Protein AF-A0A7T9CDK9-F1 (afdb_monomer_lite)

Structure (mmCIF, N/CA/C/O backbone):
data_AF-A0A7T9CDK9-F1
#
_entry.id   AF-A0A7T9CDK9-F1
#
loop_
_atom_site.group_PDB
_atom_site.id
_atom_site.type_symbol
_atom_site.label_atom_id
_atom_site.label_alt_id
_atom_site.label_comp_id
_atom_site.label_asym_id
_atom_site.label_entity_id
_atom_site.label_seq_id
_atom_site.pdbx_PDB_ins_code
_atom_site.Cartn_x
_atom_site.Cartn_y
_atom_site.Cartn_z
_atom_site.occupancy
_atom_site.B_iso_or_equiv
_atom_site.auth_seq_id
_atom_site.auth_comp_id
_atom_site.auth_asym_id
_atom_site.auth_atom_id
_atom_site.pdbx_PDB_model_num
ATOM 1 N N . MET A 1 1 ? -1.476 -5.108 1.827 1.00 91.44 1 MET A N 1
ATOM 2 C CA . MET A 1 1 ? -2.847 -5.390 1.350 1.00 91.44 1 MET A CA 1
ATOM 3 C C . MET A 1 1 ? -2.856 -6.346 0.160 1.00 91.44 1 MET A C 1
ATOM 5 O O . MET A 1 1 ? -3.924 -6.774 -0.235 1.00 91.44 1 MET A O 1
ATOM 9 N N . GLY A 1 2 ? -1.688 -6.766 -0.339 1.00 95.12 2 GLY A N 1
ATOM 10 C CA . GLY A 1 2 ? -1.594 -7.782 -1.384 1.00 95.12 2 GLY A CA 1
ATOM 11 C C . GLY A 1 2 ? -1.841 -7.206 -2.775 1.00 95.12 2 GLY A C 1
ATOM 12 O O . GLY A 1 2 ? -2.080 -6.005 -2.928 1.00 95.12 2 GLY A O 1
ATOM 13 N N . GLN A 1 3 ? -1.770 -8.091 -3.766 1.00 96.38 3 GLN A N 1
ATOM 14 C CA . GLN A 1 3 ? -1.912 -7.756 -5.181 1.00 96.38 3 GLN A CA 1
ATOM 15 C C . GLN A 1 3 ? -3.339 -7.354 -5.567 1.00 96.38 3 GLN A C 1
ATOM 17 O O . GLN A 1 3 ? -3.537 -6.613 -6.523 1.00 96.38 3 GLN A O 1
ATOM 22 N N . ASP A 1 4 ? -4.332 -7.837 -4.826 1.00 97.00 4 ASP A N 1
ATOM 23 C CA . ASP A 1 4 ? -5.751 -7.603 -5.069 1.00 97.00 4 ASP A CA 1
ATOM 24 C C . ASP A 1 4 ? -6.565 -7.819 -3.776 1.00 97.00 4 ASP A C 1
ATOM 26 O O . ASP A 1 4 ? -6.014 -7.991 -2.685 1.00 97.00 4 ASP A O 1
ATOM 30 N N . GLY A 1 5 ? -7.897 -7.824 -3.887 1.00 97.12 5 GLY A N 1
ATOM 31 C CA . GLY A 1 5 ? -8.819 -8.035 -2.765 1.00 97.12 5 GLY A CA 1
ATOM 32 C C . GLY A 1 5 ? -8.855 -9.459 -2.186 1.00 97.12 5 GLY A C 1
ATOM 33 O O . GLY A 1 5 ? -9.643 -9.712 -1.277 1.00 97.12 5 GLY A O 1
ATOM 34 N N . THR A 1 6 ? -8.037 -10.409 -2.656 1.00 98.06 6 THR A N 1
ATOM 35 C CA . THR A 1 6 ? -8.059 -11.807 -2.177 1.00 98.06 6 THR A CA 1
ATOM 36 C C . THR A 1 6 ? -7.808 -11.918 -0.674 1.00 98.06 6 THR A C 1
ATOM 38 O O . THR A 1 6 ? -8.389 -12.781 -0.015 1.00 98.06 6 THR A O 1
ATOM 41 N N . PHE A 1 7 ? -7.011 -11.014 -0.096 1.00 97.31 7 PHE A N 1
ATOM 42 C CA . PHE A 1 7 ? -6.755 -11.012 1.346 1.00 97.31 7 PHE A CA 1
ATOM 43 C C . PHE A 1 7 ? -8.028 -10.798 2.193 1.00 97.31 7 PHE A C 1
ATOM 45 O O . PHE A 1 7 ? -8.058 -11.241 3.339 1.00 97.31 7 PHE A O 1
ATOM 52 N N . ILE A 1 8 ? -9.077 -10.174 1.636 1.00 97.94 8 ILE A N 1
ATOM 53 C CA . ILE A 1 8 ? -10.369 -9.975 2.312 1.00 97.94 8 ILE A CA 1
ATOM 54 C C . ILE A 1 8 ? -11.076 -11.318 2.492 1.00 97.94 8 ILE A C 1
ATOM 56 O O . ILE A 1 8 ? -11.420 -11.680 3.613 1.00 97.94 8 ILE A O 1
ATOM 60 N N . ARG A 1 9 ? -11.167 -12.122 1.425 1.00 97.50 9 ARG A N 1
ATOM 61 C CA . ARG A 1 9 ? -11.735 -13.482 1.489 1.00 97.50 9 ARG A CA 1
ATOM 62 C C . ARG A 1 9 ? -10.945 -14.391 2.430 1.00 97.50 9 ARG A C 1
ATOM 64 O O . ARG A 1 9 ? -11.518 -15.224 3.133 1.00 97.50 9 ARG A O 1
ATOM 71 N N . ASN A 1 10 ? -9.622 -14.226 2.466 1.00 97.94 10 ASN A N 1
ATOM 72 C CA . ASN A 1 10 ? -8.775 -14.958 3.406 1.00 97.94 10 ASN A CA 1
ATOM 73 C C . ASN A 1 10 ? -9.089 -14.569 4.857 1.00 97.94 10 ASN A C 1
ATOM 75 O O . ASN A 1 10 ? -9.170 -15.444 5.714 1.00 97.94 10 ASN A O 1
ATOM 79 N N . ALA A 1 11 ? -9.290 -13.278 5.137 1.00 97.88 11 ALA A N 1
ATOM 80 C CA . ALA A 1 11 ? -9.670 -12.806 6.464 1.00 97.88 11 ALA A CA 1
ATOM 81 C C . ALA A 1 11 ? -11.041 -13.358 6.887 1.00 97.88 11 ALA A C 1
ATOM 83 O O . ALA A 1 11 ? -11.152 -13.912 7.979 1.00 97.88 11 ALA A O 1
ATOM 84 N N . GLU A 1 12 ? -12.037 -13.314 6.000 1.00 97.12 12 GLU A N 1
ATOM 85 C CA . GLU A 1 12 ? -13.364 -13.900 6.233 1.00 97.12 12 GLU A CA 1
ATOM 86 C C . GLU A 1 12 ? -13.275 -15.398 6.553 1.00 97.12 12 GLU A C 1
ATOM 88 O O . GLU A 1 12 ? -13.860 -15.865 7.530 1.00 97.12 12 GLU A O 1
ATOM 93 N N . SER A 1 13 ? -12.470 -16.145 5.790 1.00 98.25 13 SER A N 1
ATOM 94 C CA . SER A 1 13 ? -12.244 -17.582 6.011 1.00 98.25 13 SER A CA 1
ATOM 95 C C . SER A 1 13 ? -11.586 -17.881 7.365 1.00 98.25 13 SER A C 1
ATOM 97 O O . SER A 1 13 ? -11.784 -18.952 7.932 1.00 98.25 13 SER A O 1
ATOM 99 N N . LEU A 1 14 ? -10.820 -16.928 7.902 1.00 98.31 14 LEU A N 1
ATOM 100 C CA . LEU A 1 14 ? -10.203 -16.986 9.231 1.00 98.31 14 LEU A CA 1
ATOM 101 C C . LEU A 1 14 ? -11.106 -16.411 10.340 1.00 98.31 14 LEU A C 1
ATOM 103 O O . LEU A 1 14 ? -10.653 -16.226 11.474 1.00 98.31 14 LEU A O 1
ATOM 107 N N . GLY A 1 15 ? -12.364 -16.085 10.029 1.00 98.06 15 GLY A N 1
ATOM 108 C CA . GLY A 1 15 ? -13.304 -15.471 10.967 1.00 98.06 15 GLY A CA 1
ATOM 109 C C . GLY A 1 15 ? -12.911 -14.053 11.394 1.00 98.06 15 GLY A C 1
ATOM 110 O O . GLY A 1 15 ? -13.319 -13.598 12.462 1.00 98.06 15 GLY A O 1
ATOM 111 N N . GLN A 1 16 ? -12.089 -13.364 10.600 1.00 97.69 16 GLN A N 1
ATOM 112 C CA . GLN A 1 16 ? -11.652 -11.995 10.853 1.00 97.69 16 GLN A CA 1
ATOM 113 C C . GLN A 1 16 ? -12.483 -11.012 10.029 1.00 97.69 16 GLN A C 1
ATOM 115 O O . GLN A 1 16 ? -12.485 -11.059 8.802 1.00 97.69 16 GLN A O 1
ATOM 120 N N . ASP A 1 17 ? -13.140 -10.073 10.706 1.00 97.12 17 ASP A N 1
ATOM 121 C CA . ASP A 1 17 ? -13.874 -8.993 10.049 1.00 97.12 17 ASP A CA 1
ATOM 122 C C . ASP A 1 17 ? -12.980 -7.761 9.866 1.00 97.12 17 ASP A C 1
ATOM 124 O O . ASP A 1 17 ? -12.679 -7.024 10.816 1.00 97.12 17 ASP A O 1
ATOM 128 N N . LEU A 1 18 ? -12.578 -7.512 8.619 1.00 97.06 18 LEU A N 1
AT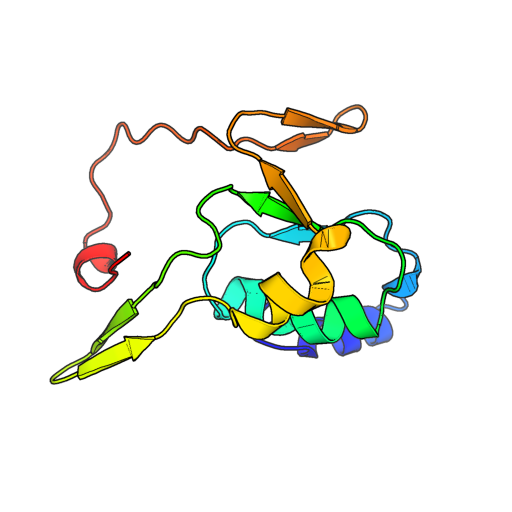OM 129 C CA . LEU A 1 18 ? -11.706 -6.392 8.284 1.00 97.06 18 LEU A CA 1
ATOM 130 C C . LEU A 1 18 ? -12.361 -5.017 8.469 1.00 97.06 18 LEU A C 1
ATOM 132 O O . LEU A 1 18 ? -11.634 -4.030 8.559 1.00 97.06 18 LEU A O 1
ATOM 136 N N . ALA A 1 19 ? -13.686 -4.919 8.615 1.00 97.50 19 ALA A N 1
ATOM 137 C CA . ALA A 1 19 ? -14.387 -3.663 8.864 1.00 97.50 19 ALA A CA 1
ATOM 138 C C . ALA A 1 19 ? -14.120 -3.154 10.290 1.00 97.50 19 ALA A C 1
ATOM 140 O O . ALA A 1 19 ? -14.268 -1.966 10.580 1.00 97.50 19 ALA A O 1
ATOM 141 N N . ARG A 1 20 ? -13.676 -4.048 11.187 1.00 97.25 20 ARG A N 1
ATOM 142 C CA . ARG A 1 20 ? -13.313 -3.743 12.580 1.00 97.25 20 ARG A CA 1
ATOM 143 C C . ARG A 1 20 ? -11.849 -3.347 12.746 1.00 97.25 20 ARG A C 1
ATOM 145 O O . ARG A 1 20 ? -11.461 -2.914 13.835 1.00 97.25 20 ARG A O 1
ATOM 152 N N . ILE A 1 21 ? -11.037 -3.486 11.697 1.00 95.88 21 ILE A N 1
ATOM 153 C CA . ILE A 1 21 ? -9.643 -3.042 11.711 1.00 95.88 21 ILE A CA 1
ATOM 154 C C . ILE A 1 21 ? -9.606 -1.531 11.913 1.00 95.88 21 ILE A C 1
ATOM 156 O O . ILE A 1 21 ? -10.390 -0.786 11.328 1.00 95.88 21 ILE A O 1
ATOM 160 N N . LYS A 1 22 ? -8.685 -1.090 12.770 1.00 96.19 22 LYS A N 1
ATOM 161 C CA . LYS A 1 22 ? -8.530 0.317 13.155 1.00 96.19 22 LYS A CA 1
ATOM 162 C C . LYS A 1 22 ? -7.478 1.048 12.330 1.00 96.19 22 LYS A C 1
ATOM 164 O O . LYS A 1 22 ? -7.473 2.271 12.314 1.00 96.19 22 LYS A O 1
ATOM 169 N N . THR A 1 23 ? -6.573 0.318 11.683 1.00 96.06 23 THR A N 1
ATOM 170 C CA . THR A 1 23 ? -5.421 0.898 10.992 1.00 96.06 23 THR A CA 1
ATOM 171 C C . THR A 1 23 ? -4.945 -0.023 9.877 1.00 96.06 23 THR A C 1
ATOM 173 O O . THR A 1 23 ? -4.711 -1.206 10.113 1.00 96.06 23 THR A O 1
ATOM 176 N N . GLY A 1 24 ? -4.779 0.526 8.675 1.00 96.94 24 GLY A N 1
ATOM 177 C CA . GLY A 1 24 ? -4.039 -0.106 7.585 1.00 96.94 24 GLY A CA 1
ATOM 178 C C . GLY A 1 24 ? -2.627 0.469 7.487 1.00 96.94 24 GLY A C 1
ATOM 179 O O . GLY A 1 24 ? -2.418 1.650 7.752 1.00 96.94 24 GLY A O 1
ATOM 180 N N . ILE A 1 25 ? -1.649 -0.349 7.101 1.00 96.94 25 ILE A N 1
ATOM 181 C CA . ILE A 1 25 ? -0.276 0.098 6.834 1.00 96.94 25 ILE A CA 1
ATOM 182 C C . ILE A 1 25 ? 0.150 -0.492 5.493 1.00 96.94 25 ILE A C 1
ATOM 184 O O . ILE A 1 25 ? 0.060 -1.706 5.287 1.00 96.94 25 ILE A O 1
ATOM 188 N N . LEU A 1 26 ? 0.613 0.364 4.586 1.00 96.50 26 LEU A N 1
ATOM 189 C CA . LEU A 1 26 ? 1.197 -0.035 3.315 1.00 96.50 26 LEU A CA 1
ATOM 190 C C . LEU A 1 26 ? 2.708 0.207 3.353 1.00 96.50 26 LEU A C 1
ATOM 192 O O . LEU A 1 26 ? 3.164 1.325 3.580 1.00 96.50 26 LEU A O 1
ATOM 196 N N . SER A 1 27 ? 3.486 -0.855 3.143 1.00 93.38 27 SER A N 1
ATOM 197 C CA . SER A 1 27 ? 4.945 -0.806 3.273 1.00 93.38 27 SER A CA 1
ATOM 198 C C . SER A 1 27 ? 5.612 0.039 2.183 1.00 93.38 27 SER A C 1
ATOM 200 O O . SER A 1 27 ? 6.536 0.794 2.476 1.00 93.38 27 SER A O 1
ATOM 202 N N . HIS A 1 28 ? 5.159 -0.084 0.932 1.00 93.00 28 HIS A N 1
ATOM 203 C CA . HIS A 1 28 ? 5.630 0.693 -0.216 1.00 93.00 28 HIS A CA 1
ATOM 204 C C . HIS A 1 28 ? 4.624 0.647 -1.377 1.00 93.00 28 HIS A C 1
ATOM 206 O O . HIS A 1 28 ? 3.619 -0.058 -1.320 1.00 93.00 28 HIS A O 1
ATOM 212 N N . GLY A 1 29 ? 4.897 1.432 -2.423 1.00 94.56 29 GLY A N 1
ATOM 213 C CA . GLY A 1 29 ? 3.957 1.753 -3.499 1.00 94.56 29 GLY A CA 1
ATOM 214 C C . GLY A 1 29 ? 3.861 0.768 -4.654 1.00 94.56 29 GLY A C 1
ATOM 215 O O . GLY A 1 29 ? 3.524 1.193 -5.753 1.00 94.56 29 GLY A O 1
ATOM 216 N N . HIS A 1 30 ? 4.166 -0.512 -4.450 1.00 96.25 30 HIS A N 1
ATOM 217 C CA . HIS A 1 30 ? 3.993 -1.497 -5.515 1.00 96.25 30 HIS A CA 1
ATOM 218 C C . HIS A 1 30 ? 2.601 -2.143 -5.496 1.00 96.25 30 HIS A C 1
ATOM 220 O O . HIS A 1 30 ? 2.008 -2.364 -4.433 1.00 96.25 30 HIS A O 1
ATOM 226 N N . TYR A 1 31 ? 2.082 -2.472 -6.681 1.00 96.12 31 TYR A N 1
ATOM 227 C CA . TYR A 1 31 ? 0.753 -3.067 -6.860 1.00 96.12 31 TYR A CA 1
ATOM 228 C C . TYR A 1 31 ? 0.596 -4.430 -6.171 1.00 96.12 31 TYR A C 1
ATOM 230 O O . TYR A 1 31 ? -0.491 -4.755 -5.721 1.00 96.12 31 TYR A O 1
ATOM 238 N N . ASP A 1 32 ? 1.657 -5.219 -6.020 1.00 95.88 32 ASP A N 1
ATOM 239 C CA . ASP A 1 32 ? 1.641 -6.508 -5.316 1.00 95.88 32 ASP A CA 1
ATOM 240 C C . ASP A 1 32 ? 1.509 -6.360 -3.788 1.00 95.88 32 ASP A C 1
ATOM 242 O O . ASP A 1 32 ? 1.154 -7.310 -3.086 1.00 95.88 32 ASP A O 1
ATOM 246 N N . HIS A 1 33 ? 1.708 -5.149 -3.265 1.00 95.94 33 HIS A N 1
ATOM 247 C CA . HIS A 1 33 ? 1.475 -4.808 -1.865 1.00 95.94 33 HIS A CA 1
ATOM 248 C C . HIS A 1 33 ? 0.208 -3.974 -1.645 1.00 95.94 33 HIS A C 1
ATOM 250 O O . HIS A 1 33 ? -0.426 -4.118 -0.586 1.00 95.94 33 HIS A O 1
ATOM 256 N N . GLY A 1 34 ? -0.136 -3.105 -2.598 1.00 96.50 34 GLY A N 1
ATOM 257 C CA . GLY A 1 34 ? -1.223 -2.131 -2.496 1.00 96.50 34 GLY A CA 1
ATOM 258 C C . GLY A 1 34 ? -2.368 -2.304 -3.495 1.00 96.50 34 GLY A C 1
ATOM 259 O O . GLY A 1 34 ? -3.296 -1.508 -3.462 1.00 96.50 34 GLY A O 1
ATOM 260 N N . GLY A 1 35 ? -2.371 -3.321 -4.352 1.00 96.81 35 GLY A N 1
ATOM 261 C CA . GLY A 1 35 ? -3.466 -3.558 -5.299 1.00 96.81 35 GLY A CA 1
ATOM 262 C C . GLY A 1 35 ? -4.784 -3.930 -4.610 1.00 96.81 35 GLY A C 1
ATOM 263 O O . GLY A 1 35 ? -5.861 -3.605 -5.098 1.00 96.81 35 GLY A O 1
ATOM 264 N N . GLY A 1 36 ? -4.716 -4.493 -3.400 1.00 97.25 36 GLY A N 1
ATOM 265 C CA . GLY A 1 36 ? -5.877 -4.667 -2.519 1.00 97.25 36 GLY A CA 1
ATOM 266 C C . GLY A 1 36 ? -6.375 -3.391 -1.822 1.00 97.25 36 GLY A C 1
ATOM 267 O O . GLY A 1 36 ? -7.310 -3.476 -1.029 1.00 97.25 36 GLY A O 1
ATOM 268 N N . LEU A 1 37 ? -5.773 -2.219 -2.067 1.00 97.12 37 LEU A N 1
ATOM 269 C CA . LEU A 1 37 ? -6.110 -0.982 -1.355 1.00 97.12 37 LEU A CA 1
ATOM 270 C C . LEU A 1 37 ? -7.521 -0.472 -1.669 1.00 97.12 37 LEU A C 1
ATOM 272 O O . LEU A 1 37 ? -8.245 -0.126 -0.743 1.00 97.12 37 LEU A O 1
ATOM 276 N N . GLY A 1 38 ? -7.926 -0.459 -2.942 1.00 96.69 38 GLY A N 1
ATOM 277 C CA . GLY A 1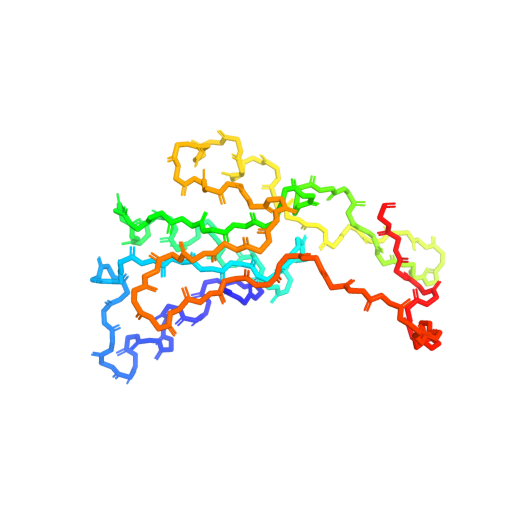 38 ? -9.294 -0.093 -3.334 1.00 96.69 38 GLY A CA 1
ATOM 278 C C . GLY A 1 38 ? -10.343 -0.980 -2.650 1.00 96.69 38 GLY A C 1
ATOM 279 O O . GLY A 1 38 ? -11.145 -0.463 -1.873 1.00 96.69 38 GLY A O 1
ATOM 280 N N . PRO A 1 39 ? -10.262 -2.317 -2.808 1.00 97.44 39 PRO A N 1
ATOM 281 C CA . PRO A 1 39 ? -11.143 -3.251 -2.106 1.00 97.44 39 PRO A CA 1
ATOM 282 C C . PRO A 1 39 ? -11.158 -3.069 -0.582 1.00 97.44 39 PRO A C 1
ATOM 284 O O . PRO A 1 39 ? -12.208 -3.168 0.048 1.00 97.44 39 PRO A O 1
ATOM 287 N N . PHE A 1 40 ? -10.004 -2.783 0.033 1.00 97.81 40 PHE A N 1
ATOM 288 C CA . PHE A 1 40 ? -9.939 -2.504 1.468 1.00 97.81 40 PHE A CA 1
ATOM 289 C C . PHE A 1 40 ? -10.745 -1.262 1.857 1.00 97.81 40 PHE A C 1
ATOM 291 O O . PHE A 1 40 ? -11.436 -1.285 2.871 1.00 97.81 40 PHE A O 1
ATOM 298 N N . LEU A 1 41 ? -10.633 -0.178 1.088 1.00 97.25 41 LEU A N 1
ATOM 299 C CA . LEU A 1 41 ? -11.298 1.095 1.375 1.00 97.25 41 LEU A CA 1
ATOM 300 C C . LEU A 1 41 ? -12.814 1.010 1.182 1.00 97.25 41 LEU A C 1
ATOM 302 O O . LEU A 1 41 ? -13.550 1.628 1.949 1.00 97.25 41 LEU A O 1
ATOM 306 N N . GLU A 1 42 ? -13.266 0.207 0.218 1.00 96.31 42 GLU A N 1
ATOM 307 C CA . GLU A 1 42 ? -14.682 -0.119 0.027 1.00 96.31 42 GLU A CA 1
ATOM 308 C C . GLU A 1 42 ? -15.228 -0.967 1.185 1.00 96.31 42 GLU A C 1
ATOM 310 O O . GLU A 1 42 ? -16.295 -0.677 1.723 1.00 96.31 42 GLU A O 1
ATOM 315 N N . TYR A 1 43 ? -14.480 -1.992 1.610 1.00 97.44 43 TYR A N 1
ATOM 316 C CA . TYR A 1 43 ? -14.893 -2.894 2.690 1.00 97.44 43 TYR A CA 1
ATOM 317 C C . TYR A 1 43 ? -14.825 -2.226 4.077 1.00 97.44 43 TYR A C 1
ATOM 319 O O . TYR A 1 43 ? -15.671 -2.455 4.942 1.00 97.44 43 TYR A O 1
ATOM 327 N N . ASN A 1 44 ? -13.811 -1.391 4.319 1.00 98.25 44 ASN A N 1
ATOM 328 C CA . ASN A 1 44 ? -13.587 -0.696 5.582 1.00 98.25 44 ASN A CA 1
ATOM 329 C C . ASN A 1 44 ? -13.757 0.822 5.418 1.00 98.25 44 ASN A C 1
ATOM 331 O O . ASN A 1 44 ? -12.874 1.533 4.934 1.00 98.25 44 ASN A O 1
ATOM 335 N N . ALA A 1 45 ? -14.856 1.342 5.962 1.00 96.25 45 ALA A N 1
ATOM 336 C CA . ALA A 1 45 ? -15.215 2.757 5.884 1.00 96.25 45 ALA A CA 1
ATOM 337 C C . ALA A 1 45 ? -14.501 3.680 6.898 1.00 96.25 45 ALA A C 1
ATOM 339 O O . ALA A 1 45 ? -14.791 4.873 6.928 1.00 96.25 45 ALA A O 1
ATOM 340 N N . ARG A 1 46 ? -13.629 3.167 7.781 1.00 96.56 46 ARG A N 1
ATOM 341 C CA . ARG A 1 46 ? -13.160 3.914 8.971 1.00 96.56 46 ARG A CA 1
ATOM 342 C C . ARG A 1 46 ? -11.647 4.002 9.136 1.00 96.56 46 ARG A C 1
ATOM 344 O O . ARG A 1 46 ? -11.144 5.045 9.534 1.00 96.56 46 ARG A O 1
ATOM 351 N N . ALA A 1 47 ? -10.919 2.916 8.902 1.00 97.69 47 ALA A N 1
ATOM 352 C CA . ALA A 1 47 ? -9.500 2.830 9.227 1.00 97.69 47 ALA A CA 1
ATOM 353 C C . ALA A 1 47 ? -8.668 3.810 8.383 1.00 97.69 47 ALA A C 1
ATOM 355 O O . ALA A 1 47 ? -8.718 3.716 7.153 1.00 97.69 47 ALA A O 1
ATOM 356 N N . PRO A 1 48 ? -7.859 4.703 8.976 1.00 97.62 48 PRO A N 1
ATOM 357 C CA . PRO A 1 48 ? -6.819 5.372 8.213 1.00 97.62 48 PRO A CA 1
ATOM 358 C C . PRO A 1 48 ? -5.807 4.347 7.693 1.00 97.62 48 PRO A C 1
ATOM 360 O O . PRO A 1 48 ? -5.556 3.308 8.320 1.00 97.62 48 PRO A O 1
ATOM 363 N N . VAL A 1 49 ? -5.206 4.661 6.553 1.00 98.06 49 VAL A N 1
ATOM 364 C CA . VAL A 1 49 ? -4.130 3.884 5.948 1.00 98.06 49 VAL A CA 1
ATOM 365 C C . VAL A 1 49 ? -2.853 4.713 5.972 1.00 98.06 49 VAL A C 1
ATOM 367 O O . VAL A 1 49 ? -2.762 5.764 5.340 1.00 98.06 49 VAL A O 1
ATOM 370 N N . TYR A 1 50 ? -1.856 4.228 6.705 1.00 97.75 50 TYR A N 1
ATOM 371 C CA . TYR A 1 50 ? -0.528 4.822 6.736 1.00 97.75 50 TYR A CA 1
ATOM 372 C C . TYR A 1 50 ? 0.280 4.349 5.536 1.00 97.75 50 TYR A C 1
ATOM 374 O O . TYR A 1 50 ? 0.344 3.151 5.248 1.00 97.75 50 TYR A O 1
ATOM 382 N N . LEU A 1 51 ? 0.925 5.290 4.860 1.00 95.75 51 LEU A N 1
ATOM 383 C CA . LEU A 1 51 ? 1.795 5.016 3.724 1.00 95.75 51 LEU A CA 1
ATOM 384 C C . LEU A 1 51 ? 2.977 5.976 3.716 1.00 95.75 51 LEU A C 1
ATOM 386 O O . LEU A 1 51 ? 2.886 7.112 4.184 1.00 95.75 51 LEU A O 1
ATOM 390 N N . LYS A 1 52 ? 4.109 5.517 3.182 1.00 94.31 52 LYS A N 1
ATOM 391 C CA . LYS A 1 52 ? 5.292 6.368 3.043 1.00 94.31 52 LYS A CA 1
ATOM 392 C C . LYS A 1 52 ? 4.996 7.520 2.085 1.00 94.31 52 LYS A C 1
ATOM 394 O O . LYS A 1 52 ? 4.290 7.343 1.099 1.00 94.31 52 LYS A O 1
ATOM 399 N N . GLU A 1 53 ? 5.575 8.687 2.330 1.00 91.56 53 GLU A N 1
ATOM 400 C CA . GLU A 1 53 ? 5.294 9.894 1.542 1.00 91.56 53 GLU A CA 1
ATOM 401 C C . GLU A 1 53 ? 5.479 9.714 0.027 1.00 91.56 53 GLU A C 1
ATOM 403 O O . GLU A 1 53 ? 4.679 10.222 -0.750 1.00 91.56 53 GLU A O 1
ATOM 408 N N . ARG A 1 54 ? 6.458 8.899 -0.381 1.00 89.44 54 ARG A N 1
ATOM 409 C CA . ARG A 1 54 ? 6.782 8.588 -1.784 1.00 89.44 54 ARG A CA 1
ATOM 410 C C . ARG A 1 54 ? 6.031 7.374 -2.358 1.00 89.44 54 ARG A C 1
ATOM 412 O O . ARG A 1 54 ? 6.342 6.910 -3.441 1.00 89.44 54 ARG A O 1
ATOM 419 N N . CYS A 1 55 ? 5.039 6.832 -1.654 1.00 89.62 55 CYS A N 1
ATOM 420 C CA . CYS A 1 55 ? 4.325 5.610 -2.053 1.00 89.62 55 CYS A CA 1
ATOM 421 C C . CYS A 1 55 ? 3.484 5.767 -3.343 1.00 89.62 55 CYS A C 1
ATOM 423 O O . CYS A 1 55 ? 3.028 4.776 -3.900 1.00 89.62 55 CYS A O 1
ATOM 425 N N . ASN A 1 56 ? 3.298 6.993 -3.836 1.00 88.88 56 ASN A N 1
ATOM 426 C CA . ASN A 1 56 ? 2.549 7.320 -5.052 1.00 88.88 56 ASN A CA 1
ATOM 427 C C . ASN A 1 56 ? 3.434 7.639 -6.270 1.00 88.88 56 ASN A C 1
ATOM 429 O O . ASN A 1 56 ? 2.946 8.231 -7.231 1.00 88.88 56 ASN A O 1
ATOM 433 N N . GLU A 1 57 ? 4.726 7.320 -6.218 1.00 91.38 57 GLU A N 1
ATOM 434 C CA . GLU A 1 57 ? 5.614 7.467 -7.372 1.00 91.38 57 GLU A CA 1
ATOM 435 C C . GLU A 1 57 ? 5.277 6.482 -8.493 1.00 91.38 57 GLU A C 1
ATOM 437 O O . GLU A 1 57 ? 4.578 5.479 -8.308 1.00 91.38 57 GLU A O 1
ATOM 442 N N . ALA A 1 58 ? 5.773 6.786 -9.690 1.00 92.94 58 ALA A N 1
ATOM 443 C CA . ALA A 1 58 ? 5.550 5.951 -10.851 1.00 92.94 58 ALA A CA 1
ATOM 444 C C . ALA A 1 58 ? 6.581 4.816 -10.886 1.00 92.94 58 ALA A C 1
ATOM 446 O O . ALA A 1 58 ? 7.643 4.941 -11.484 1.00 92.94 58 ALA A O 1
ATOM 447 N N . TYR A 1 59 ? 6.249 3.697 -10.246 1.00 95.56 59 TYR A N 1
ATOM 448 C CA . TYR A 1 59 ? 7.119 2.525 -10.228 1.00 95.56 59 TYR A CA 1
ATOM 449 C C . TYR A 1 59 ? 6.977 1.682 -11.499 1.00 95.56 59 TYR A C 1
ATOM 451 O O . TYR A 1 59 ? 5.863 1.397 -11.950 1.00 95.56 59 TYR A O 1
ATOM 459 N N . TYR A 1 60 ? 8.105 1.216 -12.040 1.00 96.50 60 TYR A N 1
ATOM 460 C CA . TYR A 1 60 ? 8.154 0.341 -13.213 1.00 96.50 60 TYR A CA 1
ATOM 461 C C . TYR A 1 60 ? 9.107 -0.841 -13.019 1.00 96.50 60 TYR A C 1
ATOM 463 O O . TYR A 1 60 ? 10.168 -0.718 -12.411 1.00 96.50 60 TYR A O 1
ATOM 471 N N . ALA A 1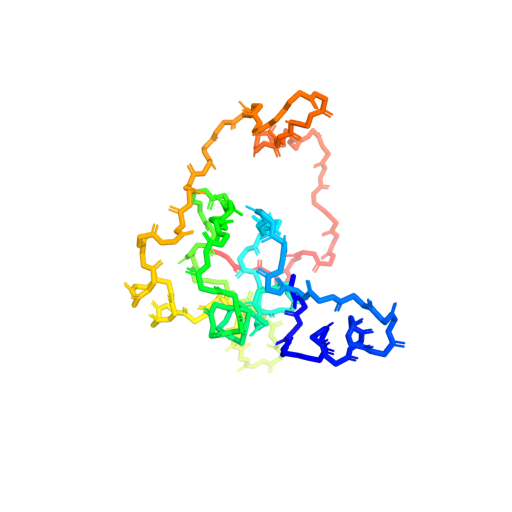 61 ? 8.753 -1.978 -13.616 1.00 96.38 61 ALA A N 1
ATOM 472 C CA . ALA A 1 61 ? 9.665 -3.088 -13.867 1.00 96.38 61 ALA A CA 1
ATOM 473 C C . ALA A 1 61 ? 10.104 -3.076 -15.337 1.00 96.38 61 ALA A C 1
ATOM 475 O O . ALA A 1 61 ? 9.281 -2.929 -16.247 1.00 96.38 61 ALA A O 1
ATOM 476 N N . ARG A 1 62 ? 11.402 -3.252 -15.580 1.00 96.50 62 ARG A N 1
ATOM 477 C CA . ARG A 1 62 ? 11.974 -3.450 -16.911 1.00 96.50 62 ARG A CA 1
ATOM 478 C C . ARG A 1 62 ? 11.872 -4.924 -17.294 1.00 96.50 62 ARG A C 1
ATOM 480 O O . ARG A 1 62 ? 12.618 -5.756 -16.784 1.00 96.50 62 ARG A O 1
ATOM 487 N N . ASP A 1 63 ? 10.993 -5.209 -18.245 1.00 92.62 63 ASP A N 1
ATOM 488 C CA . ASP A 1 63 ? 10.894 -6.502 -18.918 1.00 92.62 63 ASP A CA 1
ATOM 489 C C . ASP A 1 63 ? 11.663 -6.429 -20.265 1.00 92.62 63 ASP A C 1
ATOM 491 O O . ASP A 1 63 ? 11.975 -5.334 -20.753 1.00 92.62 63 ASP A O 1
ATOM 495 N N . PRO A 1 64 ? 11.970 -7.558 -20.931 1.00 93.38 64 PRO A N 1
ATOM 496 C CA . PRO A 1 64 ? 12.543 -7.533 -22.277 1.00 93.38 64 PRO A CA 1
ATOM 497 C C . PRO A 1 64 ? 11.669 -6.732 -23.257 1.00 93.38 64 PRO A C 1
ATOM 499 O O . PRO A 1 64 ? 10.530 -7.098 -23.538 1.00 93.38 64 PRO A O 1
ATOM 502 N N . GLY A 1 65 ? 12.203 -5.619 -23.768 1.00 93.50 65 GLY A N 1
ATOM 503 C CA . GLY A 1 65 ? 11.545 -4.779 -24.774 1.00 93.50 65 GLY A CA 1
ATOM 504 C C . GLY A 1 65 ? 10.417 -3.868 -24.269 1.00 93.50 65 GLY A C 1
ATOM 505 O O . GLY A 1 65 ? 9.799 -3.200 -25.094 1.00 93.50 65 GLY A O 1
ATOM 506 N N . ARG A 1 66 ? 10.134 -3.803 -22.957 1.00 96.00 66 ARG A N 1
ATOM 507 C CA . ARG A 1 66 ? 9.091 -2.912 -22.412 1.00 96.00 66 ARG A CA 1
ATOM 508 C C . ARG A 1 66 ? 9.323 -2.517 -20.953 1.00 96.00 66 ARG A C 1
ATOM 510 O O . ARG A 1 66 ? 10.018 -3.202 -20.208 1.00 96.00 66 ARG A O 1
ATOM 517 N N . TYR A 1 67 ? 8.636 -1.462 -20.532 1.00 96.12 67 TYR A N 1
ATOM 518 C CA . TYR A 1 67 ? 8.463 -1.115 -19.124 1.00 96.12 67 TYR A CA 1
ATOM 519 C C . TYR A 1 67 ? 7.034 -1.430 -18.704 1.00 96.12 67 TYR A C 1
ATOM 521 O O . TYR A 1 67 ? 6.081 -1.028 -19.371 1.00 96.12 67 TYR A O 1
ATOM 529 N N . ARG A 1 68 ? 6.883 -2.168 -17.609 1.00 96.06 68 ARG A N 1
ATOM 530 C CA . ARG A 1 68 ? 5.588 -2.501 -17.024 1.00 96.06 68 ARG A CA 1
ATOM 531 C C . ARG A 1 68 ? 5.378 -1.647 -15.789 1.00 96.06 68 ARG A C 1
ATOM 533 O O . ARG A 1 68 ? 6.213 -1.675 -14.890 1.00 96.06 68 ARG A O 1
ATOM 540 N N . TYR A 1 69 ? 4.275 -0.907 -15.747 1.00 96.50 69 TYR A N 1
ATOM 541 C CA . TYR A 1 69 ? 3.890 -0.174 -14.548 1.00 96.50 69 TYR A CA 1
ATOM 542 C C . TYR A 1 69 ? 3.620 -1.159 -13.409 1.00 96.50 69 TYR A C 1
ATOM 544 O O . TYR A 1 69 ? 2.911 -2.151 -13.593 1.00 96.50 69 TYR A O 1
ATOM 552 N N . ILE A 1 70 ? 4.226 -0.899 -12.256 1.00 96.81 70 ILE A N 1
ATOM 553 C CA . ILE A 1 70 ? 4.071 -1.687 -11.030 1.00 96.81 70 ILE A CA 1
ATOM 554 C C . ILE A 1 70 ? 3.709 -0.802 -9.834 1.00 96.81 70 ILE A C 1
ATOM 556 O O . ILE A 1 70 ? 3.768 -1.271 -8.702 1.00 96.81 70 ILE A O 1
ATOM 560 N N . GLY A 1 71 ? 3.372 0.469 -10.063 1.00 96.62 71 GLY A N 1
ATOM 561 C CA . GLY A 1 71 ? 2.939 1.385 -9.013 1.00 96.62 71 GLY A CA 1
ATOM 562 C C . GLY A 1 71 ? 1.488 1.168 -8.579 1.00 96.62 71 GLY A C 1
ATOM 563 O O . GLY A 1 71 ? 0.795 0.270 -9.062 1.00 96.62 71 GLY A O 1
ATOM 564 N N . LEU A 1 72 ? 1.025 2.008 -7.656 1.00 96.00 72 LEU A N 1
ATOM 565 C CA . LEU A 1 72 ? -0.366 2.024 -7.203 1.00 96.00 72 LEU A CA 1
ATOM 566 C C . LEU A 1 72 ? -1.289 2.729 -8.200 1.00 96.00 72 LEU A C 1
ATOM 568 O O . LEU A 1 72 ? -0.875 3.614 -8.940 1.00 96.00 72 LEU A O 1
ATOM 572 N N . ASP A 1 73 ? -2.579 2.410 -8.140 1.00 93.06 73 ASP A N 1
ATOM 573 C CA . ASP A 1 73 ? -3.598 3.175 -8.853 1.00 93.06 73 ASP A CA 1
ATOM 574 C C . ASP A 1 73 ? -3.716 4.602 -8.273 1.00 93.06 73 ASP A C 1
ATOM 576 O O . ASP A 1 73 ? -4.175 4.809 -7.144 1.00 93.06 73 ASP A O 1
ATOM 580 N N . ALA A 1 74 ? -3.303 5.604 -9.055 1.00 91.50 74 ALA A N 1
ATOM 581 C CA . ALA A 1 74 ? -3.373 7.015 -8.676 1.00 91.50 74 ALA A CA 1
ATOM 582 C C . ALA A 1 74 ? -4.817 7.521 -8.482 1.00 91.50 74 ALA A C 1
ATOM 584 O O . ALA A 1 74 ? -5.042 8.460 -7.711 1.00 91.50 74 ALA A O 1
ATOM 585 N N . GLY A 1 75 ? -5.798 6.895 -9.138 1.00 94.06 75 GLY A N 1
ATOM 586 C CA . GLY A 1 75 ? -7.218 7.166 -8.936 1.00 94.06 75 GLY A CA 1
ATOM 587 C C . GLY A 1 75 ? -7.638 6.828 -7.510 1.00 94.06 75 GLY A C 1
ATOM 588 O O . GLY A 1 75 ? -8.174 7.680 -6.810 1.00 94.06 75 GLY A O 1
ATOM 589 N N . ILE A 1 76 ? -7.275 5.642 -7.012 1.00 94.00 76 ILE A N 1
ATOM 590 C CA . ILE A 1 76 ? -7.575 5.239 -5.627 1.00 94.00 76 ILE A CA 1
ATOM 591 C C . ILE A 1 76 ? -6.968 6.216 -4.617 1.00 94.00 76 ILE A C 1
ATOM 593 O O . ILE A 1 76 ? -7.645 6.619 -3.667 1.00 94.00 76 ILE A O 1
ATOM 597 N N . LEU A 1 77 ? -5.714 6.622 -4.841 1.00 92.44 77 LEU A N 1
ATOM 598 C CA . LEU A 1 77 ? -5.009 7.544 -3.950 1.00 92.44 77 LEU A CA 1
ATOM 599 C C . LEU A 1 77 ? -5.642 8.939 -3.899 1.00 92.44 77 LEU A C 1
ATOM 601 O O . LEU A 1 77 ? -5.631 9.576 -2.848 1.00 92.44 77 LEU A O 1
ATOM 605 N N . SER A 1 78 ? -6.171 9.417 -5.025 1.00 93.50 78 SER A N 1
ATOM 606 C CA . SER A 1 78 ? -6.809 10.732 -5.111 1.00 93.50 78 SER A CA 1
ATOM 607 C C . SER A 1 78 ? -8.257 10.710 -4.617 1.00 93.50 78 S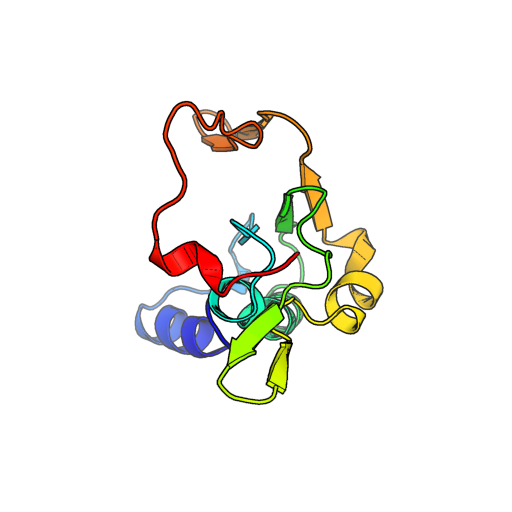ER A C 1
ATOM 609 O O . SER A 1 78 ? -8.645 11.601 -3.866 1.00 93.50 78 SER A O 1
ATOM 611 N N . THR A 1 79 ? -9.038 9.682 -4.959 1.00 95.44 79 THR A N 1
ATOM 612 C CA . THR A 1 79 ? -10.442 9.543 -4.535 1.00 95.44 79 THR A CA 1
ATOM 613 C C . THR A 1 79 ? -10.598 9.359 -3.025 1.00 95.44 79 THR A C 1
ATOM 615 O O . THR A 1 79 ? -11.581 9.830 -2.466 1.00 95.44 79 THR A O 1
ATOM 618 N N . HIS A 1 80 ? -9.633 8.719 -2.358 1.00 95.31 80 HIS A N 1
ATOM 619 C CA . HIS A 1 80 ? -9.684 8.435 -0.917 1.00 95.31 80 HIS A CA 1
ATOM 620 C C . HIS A 1 80 ? -8.624 9.212 -0.125 1.00 95.31 80 HIS A C 1
ATOM 622 O O . HIS A 1 80 ? -8.107 8.718 0.877 1.00 95.31 80 HIS A O 1
ATOM 628 N N . ALA A 1 81 ? -8.241 10.405 -0.592 1.00 94.19 81 ALA A N 1
ATOM 629 C CA . ALA A 1 81 ? -7.144 11.183 -0.013 1.00 94.19 81 ALA A CA 1
ATOM 630 C C . ALA A 1 81 ? -7.286 11.418 1.507 1.00 94.19 81 ALA A C 1
ATOM 632 O O . ALA A 1 81 ? -6.288 11.398 2.226 1.00 94.19 81 ALA A O 1
ATOM 633 N N . ASP A 1 82 ? -8.515 11.578 2.002 1.00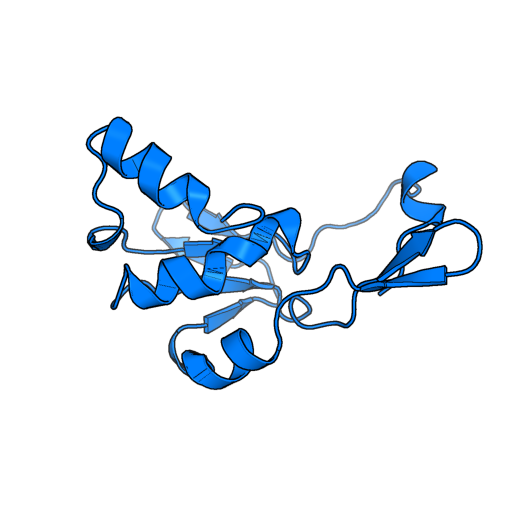 96.06 82 ASP A N 1
ATOM 634 C CA . ASP A 1 82 ? -8.859 11.759 3.419 1.00 96.06 82 ASP A CA 1
ATOM 635 C C . ASP A 1 82 ? -8.555 10.527 4.290 1.00 96.06 82 ASP A C 1
ATOM 637 O O . ASP A 1 82 ? -8.392 10.638 5.506 1.00 96.06 82 ASP A O 1
ATOM 641 N N . ARG A 1 83 ? -8.441 9.348 3.672 1.00 96.75 83 ARG A N 1
ATOM 642 C CA . ARG A 1 83 ? -8.149 8.081 4.347 1.00 96.75 83 ARG A CA 1
ATOM 643 C C . ARG A 1 83 ? -6.655 7.816 4.496 1.00 96.75 83 ARG A C 1
ATOM 645 O O . ARG A 1 83 ? -6.294 6.852 5.173 1.00 96.75 83 ARG A O 1
ATOM 652 N N . PHE A 1 84 ? -5.785 8.630 3.897 1.00 97.12 84 PHE A N 1
ATOM 653 C CA . PHE A 1 84 ? -4.342 8.397 3.898 1.00 97.12 84 PHE A CA 1
ATOM 654 C C . PHE A 1 84 ? -3.590 9.296 4.871 1.00 97.12 84 PHE A C 1
ATOM 656 O O . PHE A 1 84 ? -3.695 10.518 4.832 1.00 97.12 84 PHE A O 1
ATOM 663 N N . ILE A 1 85 ? -2.735 8.677 5.685 1.00 97.19 85 ILE A N 1
ATOM 664 C CA . ILE A 1 85 ? -1.767 9.384 6.523 1.00 97.19 85 ILE A CA 1
ATOM 665 C C . ILE A 1 85 ? -0.378 9.145 5.936 1.00 97.19 85 ILE A C 1
ATOM 667 O O . ILE A 1 85 ? 0.140 8.025 5.949 1.00 97.19 85 ILE A O 1
ATOM 671 N N . ARG A 1 86 ? 0.220 10.208 5.392 1.00 95.75 86 ARG A N 1
ATOM 672 C CA . ARG A 1 86 ? 1.563 10.162 4.808 1.00 95.75 86 ARG A CA 1
ATOM 673 C C . ARG A 1 86 ? 2.620 10.255 5.897 1.00 95.75 86 ARG A C 1
ATOM 675 O O . ARG A 1 86 ? 2.545 11.108 6.774 1.00 95.75 86 ARG A O 1
ATOM 682 N N . VAL A 1 87 ? 3.607 9.371 5.815 1.00 96.44 87 VAL A N 1
ATOM 683 C CA . VAL A 1 87 ? 4.694 9.263 6.789 1.00 96.44 87 VAL A CA 1
ATOM 684 C C . VAL A 1 87 ? 6.030 9.505 6.088 1.00 96.44 87 VAL A C 1
ATOM 686 O O . VAL A 1 87 ? 6.428 8.729 5.213 1.00 96.44 87 VAL A O 1
ATOM 689 N N . GLY A 1 88 ? 6.712 10.588 6.464 1.00 94.38 88 GLY A N 1
ATOM 690 C CA . GLY A 1 88 ? 8.039 10.954 5.951 1.00 94.38 88 GLY A CA 1
ATOM 691 C C . GLY A 1 88 ? 9.196 10.534 6.867 1.00 94.38 88 GLY A C 1
ATOM 692 O O . GLY A 1 88 ? 10.303 10.281 6.396 1.00 94.38 88 GLY A O 1
ATOM 693 N N . THR A 1 89 ? 8.935 10.403 8.169 1.00 95.19 89 THR A N 1
ATOM 694 C CA . THR A 1 89 ? 9.923 10.092 9.215 1.00 95.19 89 THR A CA 1
ATOM 695 C C . THR A 1 89 ? 9.441 8.961 10.110 1.00 95.19 89 THR A C 1
ATOM 697 O O . THR A 1 89 ? 8.260 8.612 10.105 1.00 95.19 89 THR A O 1
ATOM 700 N N . ASP A 1 90 ? 10.339 8.396 10.912 1.00 96.25 90 ASP A N 1
ATOM 701 C CA . ASP A 1 90 ? 9.957 7.393 11.903 1.00 96.25 90 ASP A CA 1
ATOM 702 C C . ASP A 1 90 ? 8.876 7.959 12.837 1.00 96.25 90 ASP A C 1
ATOM 704 O O . ASP A 1 90 ? 8.987 9.088 13.319 1.00 96.25 90 ASP A O 1
ATOM 708 N N . THR A 1 91 ? 7.785 7.214 13.014 1.00 96.12 91 THR A N 1
ATOM 709 C CA . THR A 1 91 ? 6.549 7.730 13.619 1.00 96.12 91 THR A CA 1
ATOM 710 C C . THR A 1 91 ? 5.901 6.678 14.506 1.00 96.12 91 THR A C 1
ATOM 712 O O . THR A 1 91 ? 5.591 5.575 14.055 1.00 96.12 91 THR A O 1
ATOM 715 N N . TRP A 1 92 ? 5.636 7.027 15.763 1.00 97.06 92 TRP A N 1
ATOM 716 C CA . TRP A 1 92 ? 4.800 6.222 16.652 1.00 97.06 92 TRP A CA 1
ATOM 717 C C . TRP A 1 92 ? 3.328 6.424 16.303 1.00 97.06 92 TRP A C 1
ATOM 719 O O . TRP A 1 92 ? 2.841 7.552 16.309 1.00 97.06 92 TRP A O 1
ATOM 729 N N . ILE A 1 93 ? 2.620 5.335 16.010 1.00 96.19 93 ILE A N 1
ATOM 730 C CA . ILE A 1 93 ? 1.196 5.376 15.632 1.00 96.19 93 ILE A CA 1
ATOM 731 C C . ILE A 1 93 ? 0.281 4.794 16.715 1.00 96.19 93 ILE A C 1
ATOM 733 O O . ILE A 1 93 ? -0.923 5.035 16.702 1.00 96.19 93 ILE A O 1
ATOM 737 N N . ALA A 1 94 ? 0.849 4.047 17.666 1.00 95.25 94 ALA A N 1
ATOM 738 C CA . ALA A 1 94 ? 0.183 3.564 18.872 1.00 95.25 94 ALA A CA 1
ATOM 739 C C . ALA A 1 94 ? 1.231 3.176 19.938 1.00 95.25 94 ALA A C 1
ATOM 741 O O . ALA A 1 94 ? 2.410 3.015 19.605 1.00 95.25 94 ALA A O 1
ATOM 742 N N . PRO A 1 95 ? 0.837 2.979 21.212 1.00 96.38 95 PRO A N 1
ATOM 743 C CA . PRO A 1 95 ? 1.731 2.428 22.227 1.00 96.38 95 PRO A CA 1
ATOM 744 C C . PRO A 1 95 ? 2.340 1.095 21.770 1.00 96.38 95 PRO A C 1
ATOM 746 O O . PRO A 1 95 ? 1.616 0.158 21.442 1.00 96.38 95 PRO A O 1
ATOM 749 N N . GLY A 1 96 ? 3.671 1.023 21.722 1.00 96.31 96 GLY A N 1
ATOM 750 C CA . GLY A 1 96 ? 4.392 -0.172 21.272 1.00 96.31 96 GLY A CA 1
ATOM 751 C C . GLY A 1 96 ? 4.425 -0.387 19.752 1.00 96.31 96 GLY A C 1
ATOM 752 O O . GLY A 1 96 ? 4.955 -1.405 19.316 1.00 96.31 96 GLY A O 1
ATOM 753 N N . LEU A 1 97 ? 3.908 0.548 18.941 1.00 96.00 97 LEU A N 1
ATOM 754 C CA . LEU A 1 97 ? 3.893 0.441 17.480 1.00 96.00 97 LEU A CA 1
ATOM 755 C C . LEU A 1 97 ? 4.507 1.675 16.809 1.00 96.00 97 LEU A C 1
ATOM 757 O O . LEU A 1 97 ? 3.931 2.768 16.820 1.00 96.00 97 LEU A O 1
ATOM 761 N N . MET A 1 98 ? 5.660 1.467 16.175 1.00 96.69 98 MET A N 1
ATOM 762 C CA . MET A 1 98 ? 6.398 2.483 15.429 1.00 96.69 98 MET A CA 1
ATOM 763 C C . MET A 1 98 ? 6.532 2.083 13.962 1.00 96.69 98 MET A C 1
ATOM 765 O O . MET A 1 98 ? 6.852 0.939 13.640 1.00 96.69 98 MET A O 1
ATOM 769 N N . LEU A 1 99 ? 6.319 3.048 13.074 1.00 96.25 99 LEU A N 1
ATOM 770 C CA . LEU A 1 99 ? 6.662 2.955 11.665 1.00 96.25 99 LEU A CA 1
ATOM 771 C C . LEU A 1 99 ? 8.079 3.486 11.475 1.00 96.25 99 LEU A C 1
ATOM 773 O O . LEU A 1 99 ? 8.358 4.617 11.861 1.00 96.25 99 LEU A O 1
ATOM 777 N N . ILE A 1 100 ? 8.949 2.687 10.862 1.00 95.06 100 ILE A N 1
ATOM 778 C CA . ILE A 1 100 ? 10.293 3.111 10.460 1.00 95.06 100 ILE A CA 1
ATOM 779 C C . ILE A 1 100 ? 10.217 3.510 8.987 1.00 95.06 100 ILE A C 1
ATOM 781 O O . ILE A 1 100 ? 10.052 2.660 8.111 1.00 95.06 100 ILE A O 1
ATOM 785 N N . ALA A 1 101 ? 10.291 4.808 8.709 1.00 92.19 101 ALA A N 1
ATOM 786 C CA . ALA A 1 101 ? 10.204 5.346 7.353 1.00 92.19 101 ALA A CA 1
ATOM 787 C C . ALA A 1 101 ? 11.591 5.658 6.778 1.00 92.19 101 ALA A C 1
ATOM 789 O O . ALA A 1 101 ? 11.796 5.549 5.559 1.00 92.19 101 ALA A O 1
ATOM 790 N N . ASN A 1 102 ? 12.550 6.003 7.642 1.00 89.38 102 ASN A N 1
ATOM 791 C CA . ASN A 1 102 ? 13.903 6.368 7.250 1.00 89.38 102 ASN A CA 1
ATOM 792 C C . ASN A 1 102 ? 14.850 5.159 7.286 1.00 89.38 102 ASN A C 1
ATOM 794 O O . ASN A 1 102 ? 15.739 5.047 8.126 1.00 89.38 102 ASN A O 1
ATOM 798 N N . ILE A 1 103 ? 14.651 4.235 6.348 1.00 87.56 103 ILE A N 1
ATOM 799 C CA . ILE A 1 103 ? 15.506 3.054 6.208 1.00 87.56 103 ILE A CA 1
ATOM 800 C C . ILE A 1 103 ? 16.818 3.468 5.534 1.00 87.56 103 ILE A C 1
ATOM 802 O O . ILE A 1 103 ? 16.859 3.697 4.322 1.00 87.56 103 ILE A O 1
ATOM 806 N N . GLN A 1 104 ? 17.884 3.557 6.328 1.00 86.56 104 GLN A N 1
ATOM 807 C CA . GLN A 1 104 ? 19.238 3.793 5.832 1.00 86.56 104 GLN A CA 1
ATOM 808 C C . GLN A 1 104 ? 19.695 2.608 4.974 1.00 86.56 104 GLN A C 1
ATOM 810 O O . GLN A 1 104 ? 19.521 1.449 5.350 1.00 86.56 104 GLN A O 1
ATOM 815 N N . ARG A 1 105 ? 20.291 2.896 3.815 1.00 84.19 105 ARG A N 1
ATOM 816 C CA . ARG A 1 105 ? 20.922 1.885 2.959 1.00 84.19 105 ARG A CA 1
ATOM 817 C C . ARG A 1 105 ? 22.429 1.982 3.122 1.00 84.19 105 ARG A C 1
ATOM 819 O O . ARG A 1 105 ? 23.066 2.798 2.468 1.00 84.19 105 ARG A O 1
ATOM 826 N N . THR A 1 106 ? 22.972 1.176 4.024 1.00 91.06 106 THR A N 1
ATOM 827 C CA . THR A 1 106 ? 24.423 1.058 4.231 1.00 91.06 106 THR A CA 1
ATOM 828 C C . THR A 1 106 ? 25.059 0.049 3.279 1.00 91.06 106 THR A C 1
ATOM 830 O O . THR A 1 106 ? 26.247 0.143 2.998 1.00 91.06 106 THR A O 1
ATOM 833 N N . GLU A 1 107 ? 24.256 -0.876 2.750 1.00 92.50 107 GLU A N 1
ATOM 834 C CA . GLU A 1 107 ? 24.690 -1.945 1.853 1.00 92.50 107 GLU A CA 1
ATOM 835 C C . GLU A 1 107 ? 24.281 -1.686 0.392 1.00 92.50 107 GLU A C 1
ATOM 837 O O . GLU A 1 107 ? 23.277 -1.002 0.139 1.00 92.50 107 GLU A O 1
ATOM 842 N N . PRO A 1 108 ? 25.009 -2.261 -0.588 1.00 91.50 108 PRO A N 1
ATOM 843 C CA . PRO A 1 108 ? 24.622 -2.222 -1.993 1.00 91.50 108 PRO A CA 1
ATOM 844 C C . PRO A 1 108 ? 23.233 -2.817 -2.237 1.00 91.50 108 PRO A C 1
ATOM 846 O O . PRO A 1 108 ? 22.776 -3.723 -1.538 1.00 91.50 108 PRO A O 1
ATOM 849 N N . LEU A 1 109 ? 22.567 -2.345 -3.291 1.00 90.12 109 LEU A N 1
ATOM 850 C CA . LEU A 1 109 ? 21.304 -2.939 -3.712 1.00 90.12 109 LEU A CA 1
ATOM 851 C C . LEU A 1 109 ? 21.514 -4.373 -4.218 1.00 90.12 109 LEU A C 1
ATOM 853 O O . LEU A 1 109 ? 22.478 -4.623 -4.946 1.00 90.12 109 LEU A O 1
ATOM 857 N N . PRO A 1 110 ? 20.585 -5.299 -3.919 1.00 91.56 110 PRO A N 1
ATOM 858 C CA . PRO A 1 110 ? 20.598 -6.619 -4.528 1.00 91.56 110 PRO A CA 1
ATOM 859 C C . PRO A 1 110 ? 20.591 -6.510 -6.062 1.00 91.56 110 PRO A C 1
ATOM 861 O O . PRO A 1 110 ? 19.855 -5.674 -6.597 1.00 91.56 110 PRO A O 1
ATOM 864 N N . PRO A 1 111 ? 21.315 -7.378 -6.795 1.00 92.25 111 PRO A N 1
ATOM 865 C CA . PRO A 1 111 ? 21.342 -7.349 -8.260 1.00 92.25 111 PRO A CA 1
ATOM 866 C C . PRO A 1 111 ? 19.952 -7.419 -8.911 1.00 92.25 111 PRO A C 1
ATOM 868 O O . PRO A 1 111 ? 19.731 -6.833 -9.970 1.00 92.25 111 PRO A O 1
ATOM 871 N N . GLY A 1 112 ? 18.992 -8.079 -8.252 1.00 88.81 112 GLY A N 1
ATOM 872 C CA . GLY A 1 112 ? 17.598 -8.162 -8.696 1.00 88.81 112 GLY A CA 1
ATOM 873 C C . GLY A 1 112 ? 16.871 -6.814 -8.777 1.00 88.81 112 GLY A C 1
ATOM 874 O O . GLY A 1 112 ? 15.901 -6.703 -9.516 1.00 88.81 112 GLY A O 1
ATOM 875 N N . ASN A 1 113 ? 17.360 -5.769 -8.100 1.00 91.38 113 ASN A N 1
ATOM 876 C CA . ASN A 1 113 ? 16.777 -4.428 -8.187 1.00 91.38 113 ASN A CA 1
ATOM 877 C C . ASN A 1 113 ? 17.183 -3.675 -9.462 1.00 91.38 113 ASN A C 1
ATOM 879 O O . ASN A 1 113 ? 16.634 -2.612 -9.727 1.00 91.38 113 ASN A O 1
ATOM 883 N N . SER A 1 114 ? 18.121 -4.200 -10.258 1.00 93.31 114 SER A N 1
ATOM 884 C CA . SER A 1 114 ? 18.580 -3.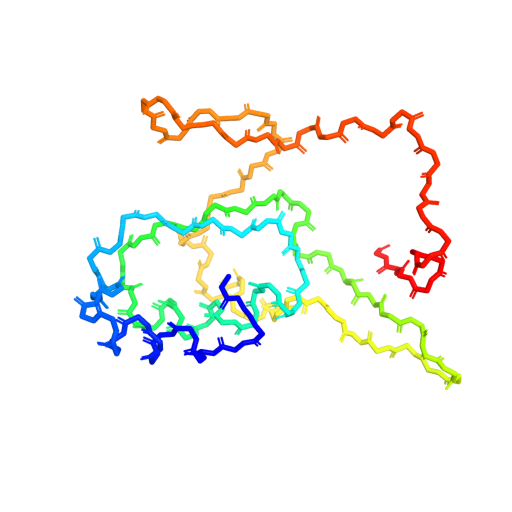554 -11.499 1.00 93.31 114 SER A CA 1
ATOM 885 C C . SER A 1 114 ? 17.485 -3.398 -12.564 1.00 93.31 114 SER A C 1
ATOM 887 O O . SER A 1 114 ? 17.634 -2.599 -13.489 1.00 93.31 114 SER A O 1
ATOM 889 N N . SER A 1 115 ? 16.380 -4.136 -12.437 1.00 93.38 115 SER A N 1
ATOM 890 C CA . SER A 1 115 ? 15.202 -4.030 -13.300 1.00 93.38 115 SER A CA 1
ATOM 891 C C . SER A 1 115 ? 14.083 -3.159 -12.718 1.00 93.38 115 SER A C 1
ATOM 893 O O . SER A 1 115 ? 13.063 -3.000 -13.382 1.00 93.38 115 SER A O 1
ATOM 895 N N . LEU A 1 116 ? 14.238 -2.589 -11.518 1.00 92.81 116 LEU A N 1
ATOM 896 C CA . LEU A 1 116 ? 13.214 -1.770 -10.862 1.00 92.81 116 LEU A CA 1
ATOM 897 C C . LEU A 1 116 ? 13.535 -0.278 -10.998 1.00 92.81 116 LEU A C 1
ATOM 899 O O . LEU A 1 116 ? 14.659 0.148 -10.738 1.00 92.81 116 LEU A O 1
ATOM 903 N N . LEU A 1 117 ? 12.534 0.510 -11.383 1.00 91.50 117 LEU A N 1
ATOM 904 C CA . LEU A 1 117 ? 12.637 1.947 -11.640 1.00 91.50 117 LEU A CA 1
ATOM 905 C C . LEU A 1 117 ? 11.556 2.697 -10.848 1.00 91.50 117 LEU A C 1
ATOM 907 O O . LEU A 1 117 ? 10.452 2.175 -10.674 1.00 91.50 117 LEU A O 1
ATOM 911 N N . ALA A 1 118 ? 11.885 3.900 -10.376 1.00 82.50 118 ALA A N 1
ATOM 912 C CA . ALA A 1 118 ? 11.026 4.790 -9.594 1.00 82.50 118 ALA A CA 1
ATOM 913 C C . ALA A 1 118 ? 11.240 6.243 -10.025 1.00 82.50 118 ALA A C 1
ATOM 915 O O . ALA A 1 118 ? 12.411 6.570 -10.338 1.00 82.50 118 ALA A O 1
#

Secondary structure (DSSP, 8-state):
-BSSTHHHHHHHHTT--GGG---EEE-SS-HHHHTTHHHHHHH-SS--EEEETTTTS--EEEETTEEEE-S--HHHHHHTGGGEEEE-S-EEEETTEEE-------SPPPGGGGGEE-

Sequence (118 aa):
MGQDGTFIRNAESLGQDLARIKTGILSHGHYDHGGGLGPFLEYNARAPVYLKERCNEAYYARDPGRYRYIGLDAGILSTHADRFIRVGTDTWIAPGLMLIANIQRTEPLPPGNSSLLA

Radius of gyration: 15.58 Å; chains: 1; bounding box: 40×29×47 Å

pLDDT: mean 94.94, std 2.99, range [82.5, 98.31]

Foldseek 3Di:
DALALVVCVVCVVVVHQLLPDAEAEQEAFFNRRCVHVQVSCVSHVHHAYEYEQCRQDFKWFDDVPDTDTGGHDVCSCVVPVVSYDYDHAWDDPDVVDIDHRPDDPPDDDDPVCPRMDD